Protein AF-A0A699THU6-F1 (afdb_monomer)

Structure (mmCIF, N/CA/C/O backbone):
data_AF-A0A699THU6-F1
#
_entry.id   AF-A0A699THU6-F1
#
loop_
_atom_site.group_PDB
_atom_site.id
_atom_site.type_symbol
_atom_site.label_atom_id
_atom_site.label_alt_id
_atom_site.label_comp_id
_atom_site.label_asym_id
_atom_site.label_entity_id
_atom_site.label_seq_id
_atom_site.pdbx_PDB_ins_code
_atom_site.Cartn_x
_atom_site.Cartn_y
_atom_site.Cartn_z
_atom_site.occupancy
_atom_site.B_iso_or_equiv
_atom_site.auth_seq_id
_atom_site.auth_comp_id
_atom_site.auth_asym_id
_atom_site.auth_atom_id
_atom_site.pdbx_PDB_model_num
ATOM 1 N N . ASN A 1 1 ? -17.945 10.351 6.661 1.00 48.66 1 ASN A N 1
ATOM 2 C CA . ASN A 1 1 ? -17.490 9.420 5.611 1.00 48.66 1 ASN A CA 1
ATOM 3 C C . ASN A 1 1 ? -16.362 8.636 6.255 1.00 48.66 1 ASN A C 1
ATOM 5 O O . ASN A 1 1 ? -15.551 9.262 6.919 1.00 48.66 1 ASN A O 1
ATOM 9 N N . ALA A 1 2 ? -16.380 7.304 6.227 1.00 54.09 2 ALA A N 1
ATOM 10 C CA . ALA A 1 2 ? -15.235 6.534 6.712 1.00 54.09 2 ALA A CA 1
ATOM 11 C C . ALA A 1 2 ? -14.168 6.640 5.619 1.00 54.09 2 ALA A C 1
ATOM 13 O O . ALA A 1 2 ? -14.214 5.887 4.651 1.00 54.09 2 ALA A O 1
ATOM 14 N N . ASP A 1 3 ? -13.339 7.678 5.696 1.00 75.38 3 ASP A N 1
ATOM 15 C CA . ASP A 1 3 ? -12.439 8.046 4.608 1.00 75.38 3 ASP A CA 1
ATOM 16 C C . ASP A 1 3 ? -11.444 6.905 4.346 1.00 75.38 3 ASP A C 1
ATOM 18 O O . ASP A 1 3 ? -10.747 6.440 5.250 1.00 75.38 3 ASP A O 1
ATOM 22 N N . THR A 1 4 ? -11.412 6.414 3.105 1.00 79.25 4 THR A N 1
ATOM 23 C CA . THR A 1 4 ? -10.404 5.453 2.649 1.00 79.25 4 THR A CA 1
ATOM 24 C C . THR A 1 4 ? -9.030 6.104 2.780 1.00 79.25 4 THR A C 1
ATOM 26 O O . THR A 1 4 ? -8.803 7.197 2.260 1.00 79.25 4 THR A O 1
ATOM 29 N N . LEU A 1 5 ? -8.111 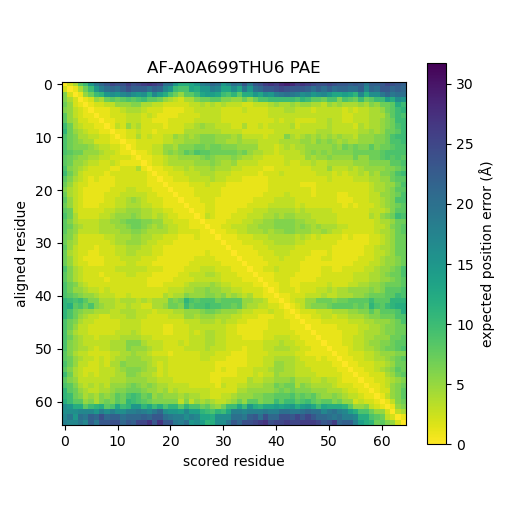5.446 3.484 1.00 91.56 5 LEU A N 1
ATOM 30 C CA . LEU A 1 5 ? -6.756 5.952 3.692 1.00 91.56 5 LEU A CA 1
ATOM 31 C C . LEU A 1 5 ? -5.842 5.499 2.546 1.00 91.56 5 LEU A C 1
ATOM 33 O O . LEU A 1 5 ? -6.136 4.535 1.842 1.00 91.56 5 LEU A O 1
ATOM 37 N N . ARG A 1 6 ? -4.711 6.184 2.362 1.00 94.88 6 ARG A N 1
ATOM 38 C CA . ARG A 1 6 ? -3.710 5.852 1.339 1.00 94.88 6 ARG A CA 1
ATOM 39 C C . ARG A 1 6 ? -2.434 5.316 1.965 1.00 94.88 6 ARG A C 1
ATOM 41 O O . ARG A 1 6 ? -1.933 5.876 2.936 1.00 94.88 6 ARG A O 1
ATOM 48 N N . ALA A 1 7 ? -1.882 4.272 1.358 1.00 93.81 7 ALA A N 1
ATOM 49 C CA . ALA A 1 7 ? -0.566 3.744 1.680 1.00 93.81 7 ALA A CA 1
ATOM 50 C C . ALA A 1 7 ? 0.375 3.867 0.484 1.00 93.81 7 ALA A C 1
ATOM 52 O O . ALA A 1 7 ? -0.005 3.613 -0.661 1.00 93.81 7 ALA A O 1
ATOM 53 N N . GLN A 1 8 ? 1.627 4.203 0.781 1.00 95.38 8 GLN A N 1
ATOM 54 C CA . GLN A 1 8 ? 2.726 4.127 -0.166 1.00 95.38 8 GLN A CA 1
ATOM 55 C C . GLN A 1 8 ? 3.958 3.565 0.541 1.00 95.38 8 GLN A C 1
ATOM 57 O O . GLN A 1 8 ? 4.325 4.025 1.621 1.00 95.38 8 GLN A O 1
ATOM 62 N N . ASN A 1 9 ? 4.612 2.589 -0.082 1.00 94.00 9 ASN A N 1
ATOM 63 C CA . ASN A 1 9 ? 5.947 2.150 0.304 1.00 94.00 9 ASN A CA 1
ATOM 64 C C . ASN A 1 9 ? 6.900 2.394 -0.870 1.00 94.00 9 ASN A C 1
ATOM 66 O O . ASN A 1 9 ? 6.555 2.143 -2.025 1.00 94.00 9 ASN A O 1
ATOM 70 N N . MET A 1 10 ? 8.072 2.944 -0.569 1.00 94.44 10 MET A N 1
ATOM 71 C CA . MET A 1 10 ? 9.114 3.244 -1.541 1.00 94.44 10 MET A CA 1
ATOM 72 C C . MET A 1 10 ? 10.414 2.646 -1.029 1.00 94.44 10 MET A C 1
ATOM 74 O O . MET A 1 10 ? 10.933 3.052 0.009 1.00 94.44 10 MET A O 1
ATOM 78 N N . GLU A 1 11 ? 10.907 1.659 -1.757 1.00 94.19 11 GLU A N 1
ATOM 79 C CA . GLU A 1 11 ? 12.190 1.031 -1.513 1.00 94.19 11 GLU A CA 1
ATOM 80 C C . GLU A 1 11 ? 13.324 1.983 -1.920 1.00 94.19 11 GLU A C 1
ATOM 82 O O . GLU A 1 11 ? 13.180 2.822 -2.813 1.00 94.19 11 GLU A O 1
ATOM 87 N N . SER A 1 12 ? 14.469 1.842 -1.260 1.00 94.06 12 SER A N 1
ATOM 88 C CA . SER A 1 12 ? 15.697 2.564 -1.594 1.00 94.06 12 SER A CA 1
ATOM 89 C C . SER A 1 12 ? 16.548 1.770 -2.600 1.00 94.06 12 SER A C 1
ATOM 91 O O . SER A 1 12 ? 16.126 0.743 -3.134 1.00 94.06 12 SER A O 1
ATOM 93 N N . PHE A 1 13 ? 17.761 2.252 -2.882 1.00 92.19 13 PHE A N 1
ATOM 94 C CA . PHE A 1 13 ? 18.759 1.522 -3.673 1.00 92.19 13 PHE A CA 1
ATOM 95 C C . PHE A 1 13 ? 18.957 0.089 -3.127 1.00 92.19 13 PHE A C 1
ATOM 97 O O . PHE A 1 13 ? 19.013 -0.068 -1.904 1.00 92.19 13 PHE A O 1
ATOM 104 N N . PRO A 1 14 ? 19.111 -0.942 -3.987 1.00 91.44 14 PRO A N 1
ATOM 105 C CA . PRO A 1 14 ? 19.396 -0.876 -5.430 1.00 91.44 14 PRO A CA 1
ATOM 106 C C . PRO A 1 14 ? 18.191 -0.877 -6.373 1.00 91.44 14 PRO A C 1
ATOM 108 O O . PRO A 1 14 ? 18.351 -0.584 -7.555 1.00 91.44 14 PRO A O 1
ATOM 111 N N . THR A 1 15 ? 17.005 -1.216 -5.887 1.00 91.50 15 THR A N 1
ATOM 112 C CA . THR A 1 15 ? 15.856 -1.547 -6.743 1.00 91.50 15 THR A CA 1
ATOM 113 C C . THR A 1 15 ? 14.832 -0.432 -6.845 1.00 91.50 15 THR A C 1
ATOM 115 O O . THR A 1 15 ? 14.154 -0.353 -7.862 1.00 91.50 15 THR A O 1
ATOM 118 N N . PHE A 1 16 ? 14.708 0.449 -5.851 1.00 92.50 16 PHE A N 1
ATOM 119 C CA . PHE A 1 16 ? 13.760 1.571 -5.889 1.00 92.50 16 PHE A CA 1
ATOM 120 C C . PHE A 1 16 ? 12.320 1.167 -6.255 1.00 92.50 16 PHE A C 1
ATOM 122 O O . PHE A 1 16 ? 11.605 1.919 -6.931 1.00 92.50 16 PHE A O 1
ATOM 129 N N . ASN A 1 17 ? 11.896 -0.042 -5.870 1.00 94.81 17 ASN A N 1
ATOM 130 C CA . ASN A 1 17 ? 10.531 -0.477 -6.115 1.00 94.81 17 ASN A CA 1
ATOM 131 C C . ASN A 1 17 ? 9.560 0.382 -5.308 1.00 94.81 17 ASN A C 1
ATOM 133 O O . ASN A 1 17 ? 9.888 0.892 -4.238 1.00 94.81 17 ASN A O 1
ATOM 137 N N . GLN A 1 18 ? 8.351 0.560 -5.821 1.00 96.00 18 GLN A N 1
ATOM 138 C CA . GLN A 1 18 ? 7.324 1.343 -5.137 1.00 96.00 18 GLN A CA 1
ATOM 139 C C . GLN A 1 18 ? 6.002 0.603 -5.193 1.00 96.00 18 GLN A C 1
ATOM 141 O O . GLN A 1 18 ? 5.732 -0.117 -6.152 1.00 96.00 18 GLN A O 1
ATOM 146 N N . VAL A 1 19 ? 5.164 0.804 -4.189 1.00 95.50 19 VAL A N 1
ATOM 147 C CA . VAL A 1 19 ? 3.803 0.282 -4.176 1.00 95.50 19 VAL A CA 1
ATOM 148 C C . VAL A 1 19 ? 2.862 1.323 -3.600 1.00 95.50 19 VAL A C 1
ATOM 150 O O . VAL A 1 19 ? 3.189 1.980 -2.611 1.00 95.50 19 VAL A O 1
ATOM 153 N N . THR A 1 20 ? 1.695 1.464 -4.222 1.00 96.88 20 THR A N 1
ATOM 154 C CA . THR A 1 20 ? 0.588 2.283 -3.719 1.00 96.88 20 THR A CA 1
ATOM 155 C C . THR A 1 20 ? -0.637 1.414 -3.472 1.00 96.88 20 THR A C 1
ATOM 157 O O . THR A 1 20 ? -0.889 0.457 -4.210 1.00 96.88 20 THR A O 1
ATO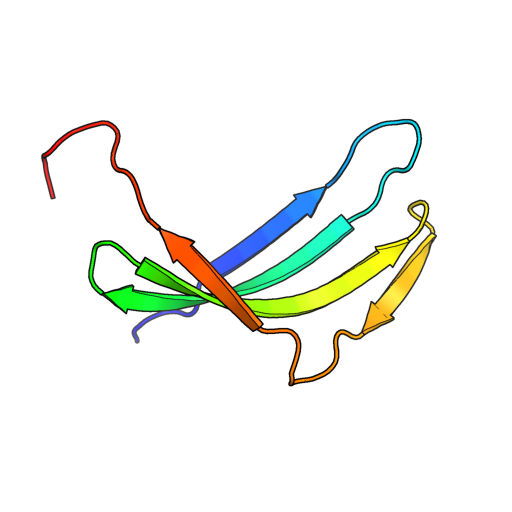M 160 N N . ALA A 1 21 ? -1.401 1.750 -2.438 1.00 97.31 21 ALA A N 1
ATOM 161 C CA . ALA A 1 21 ? -2.602 1.020 -2.065 1.00 97.31 21 ALA A CA 1
ATOM 162 C C . ALA A 1 21 ? -3.640 1.921 -1.386 1.00 97.31 21 ALA A C 1
ATOM 164 O O . ALA A 1 21 ? -3.297 2.927 -0.754 1.00 97.31 21 ALA A O 1
ATOM 165 N N . ASP A 1 22 ? -4.893 1.497 -1.474 1.00 96.44 22 ASP A N 1
ATOM 166 C CA . ASP A 1 22 ? -5.989 1.972 -0.642 1.00 96.44 22 ASP A CA 1
ATOM 167 C C . ASP A 1 22 ? -6.082 1.118 0.631 1.00 96.44 22 ASP A C 1
ATOM 169 O O . ASP A 1 22 ? -5.914 -0.107 0.607 1.00 96.44 22 ASP A O 1
ATOM 173 N N . LEU A 1 23 ? -6.362 1.777 1.752 1.00 95.50 23 LEU A N 1
ATOM 174 C CA . LEU A 1 23 ? -6.568 1.167 3.056 1.00 95.50 23 LEU A CA 1
ATOM 175 C C . LEU A 1 23 ? -7.998 1.430 3.524 1.00 95.50 23 LEU A C 1
ATOM 177 O O . LEU A 1 23 ? -8.402 2.575 3.736 1.00 95.50 23 LEU A O 1
ATOM 181 N N . THR A 1 24 ? -8.756 0.362 3.739 1.00 95.12 24 THR A N 1
ATOM 182 C CA . THR A 1 24 ? -10.121 0.445 4.268 1.00 95.12 24 THR A CA 1
ATOM 183 C C . THR A 1 24 ? -10.139 -0.049 5.714 1.00 95.12 24 THR A C 1
ATOM 185 O O . THR A 1 24 ? -9.786 -1.209 5.956 1.00 95.12 24 THR A O 1
ATOM 188 N N . PRO A 1 25 ? -10.542 0.783 6.694 1.00 93.19 25 PRO A N 1
ATOM 189 C CA . PRO A 1 25 ? -10.687 0.341 8.076 1.00 93.19 25 PRO A CA 1
ATOM 190 C C . PRO A 1 25 ? -11.725 -0.779 8.181 1.00 93.19 25 PRO A C 1
ATOM 192 O O . PRO A 1 25 ? -12.864 -0.617 7.749 1.00 93.19 25 PRO A O 1
ATOM 195 N N . VAL A 1 26 ? -11.338 -1.916 8.762 1.00 93.75 26 VAL A N 1
ATOM 196 C CA . VAL A 1 26 ? -12.262 -3.032 9.038 1.00 93.75 26 VAL A CA 1
ATOM 197 C C . VAL A 1 26 ? -12.712 -2.987 10.495 1.00 93.75 26 VAL A C 1
ATOM 199 O O . VAL A 1 26 ? -13.874 -3.231 10.804 1.00 93.75 26 VAL A O 1
ATOM 202 N N . ASN A 1 27 ? -11.786 -2.670 11.401 1.00 90.94 27 ASN A N 1
ATOM 203 C CA . ASN A 1 27 ? -12.039 -2.388 12.811 1.00 90.94 27 ASN A CA 1
ATOM 204 C C . ASN A 1 27 ? -10.870 -1.568 13.390 1.00 90.94 27 ASN A C 1
ATOM 206 O O . ASN A 1 27 ? -9.917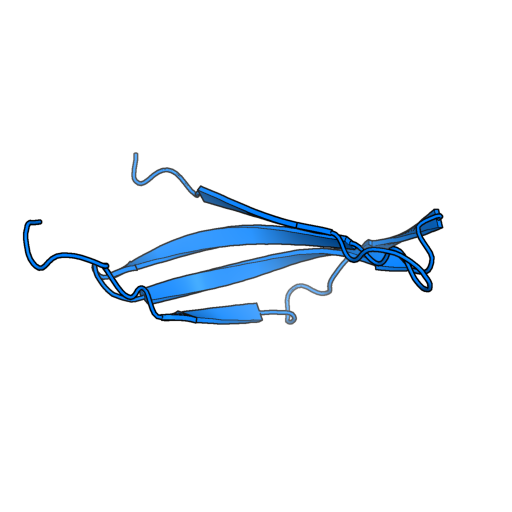 -1.258 12.678 1.00 90.94 27 ASN A O 1
ATOM 210 N N . ALA A 1 28 ? -10.914 -1.261 14.688 1.00 88.94 28 ALA A N 1
ATOM 211 C CA . ALA A 1 28 ? -9.896 -0.456 15.368 1.00 88.94 28 ALA A CA 1
ATOM 212 C C . ALA A 1 28 ? -8.468 -1.036 15.323 1.00 88.94 28 ALA A C 1
ATOM 214 O O . ALA A 1 28 ? -7.523 -0.327 15.620 1.00 88.94 28 ALA A O 1
ATOM 215 N N . LYS A 1 29 ? -8.280 -2.315 14.981 1.00 91.19 29 LYS A N 1
ATOM 216 C CA . LYS A 1 29 ? -6.967 -2.984 14.985 1.00 91.19 29 LYS A CA 1
ATOM 217 C C . LYS A 1 29 ? -6.577 -3.568 13.628 1.00 91.19 29 LYS A C 1
ATOM 219 O O . LYS A 1 29 ? -5.559 -4.248 13.529 1.00 91.19 29 LYS A O 1
ATOM 224 N N . LYS A 1 30 ? -7.381 -3.365 12.581 1.00 94.19 30 LYS A N 1
ATOM 225 C CA . LYS A 1 30 ? -7.155 -3.993 11.274 1.00 94.19 30 LYS A CA 1
ATOM 226 C C . LYS A 1 30 ? -7.653 -3.132 10.125 1.00 94.19 30 LYS A C 1
ATOM 228 O O . LYS A 1 30 ? -8.793 -2.662 10.129 1.00 94.19 30 LYS A O 1
ATOM 233 N N . VAL A 1 31 ? -6.825 -3.044 9.089 1.00 95.69 31 VAL A N 1
ATOM 234 C CA . VAL A 1 31 ? -7.184 -2.457 7.795 1.00 95.69 31 VAL A CA 1
ATOM 235 C C . VAL A 1 31 ? -7.079 -3.497 6.685 1.00 95.69 31 VAL A C 1
ATOM 237 O O . VAL A 1 31 ? -6.181 -4.343 6.686 1.00 95.69 31 VAL A O 1
ATOM 240 N N . ALA A 1 32 ? -8.006 -3.436 5.736 1.00 96.50 32 ALA A N 1
ATOM 241 C CA . ALA A 1 32 ? -7.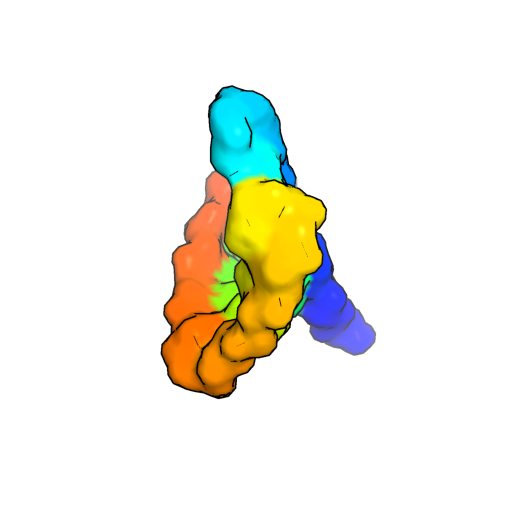900 -4.138 4.467 1.00 96.50 32 ALA A CA 1
ATOM 242 C C . ALA A 1 32 ? -7.045 -3.309 3.503 1.00 96.50 32 ALA A C 1
ATOM 244 O O . ALA A 1 32 ? -7.136 -2.084 3.498 1.00 96.50 32 ALA A O 1
ATOM 245 N N . VAL A 1 33 ? -6.235 -3.984 2.691 1.00 97.38 33 VAL A N 1
ATOM 246 C CA . VAL A 1 33 ? -5.348 -3.372 1.698 1.00 97.38 33 VAL A CA 1
ATOM 247 C C . VAL A 1 33 ? -5.814 -3.771 0.307 1.00 97.38 33 VAL A C 1
ATOM 249 O O . VAL A 1 33 ? -5.934 -4.964 0.020 1.00 97.38 33 VAL A O 1
ATOM 252 N N . GLN A 1 34 ? -6.013 -2.788 -0.565 1.00 97.25 34 GLN A N 1
ATOM 253 C CA . GLN A 1 34 ? -6.201 -2.988 -1.999 1.00 97.25 34 GLN A CA 1
ATOM 254 C C . GLN A 1 34 ? -5.036 -2.329 -2.734 1.00 97.25 34 GLN A C 1
ATOM 256 O O . GLN A 1 34 ? -4.872 -1.115 -2.668 1.00 97.25 34 GLN A O 1
ATOM 261 N N . PHE A 1 35 ? -4.205 -3.124 -3.409 1.00 97.38 35 PHE A N 1
ATOM 262 C CA . PHE A 1 35 ? -3.074 -2.587 -4.166 1.00 97.38 35 PHE A CA 1
ATOM 263 C C . PHE A 1 35 ? -3.552 -1.953 -5.475 1.00 97.38 35 PHE A C 1
ATOM 265 O O . PHE A 1 35 ? -4.435 -2.505 -6.132 1.00 97.38 35 PHE A O 1
ATOM 272 N N . ASP A 1 36 ? -2.929 -0.834 -5.858 1.00 96.56 36 ASP A N 1
ATOM 273 C CA . ASP A 1 36 ? -3.213 -0.122 -7.110 1.00 96.56 36 ASP A CA 1
ATOM 274 C C . ASP A 1 36 ? -2.131 -0.386 -8.159 1.00 96.56 36 ASP A C 1
ATOM 276 O O . ASP A 1 36 ? -2.410 -0.856 -9.264 1.00 96.56 36 ASP A O 1
ATOM 280 N N . TYR A 1 37 ? -0.880 -0.065 -7.814 1.00 96.62 37 TYR A N 1
ATOM 281 C CA . TYR A 1 37 ? 0.264 -0.130 -8.715 1.00 96.62 37 TYR A CA 1
ATOM 282 C C . TYR A 1 37 ? 1.524 -0.576 -7.988 1.00 96.62 37 TYR A C 1
ATOM 284 O O . TYR A 1 37 ? 1.781 -0.191 -6.847 1.00 96.62 37 TYR A O 1
ATOM 292 N N . PHE A 1 38 ? 2.347 -1.315 -8.722 1.00 96.00 38 PHE A N 1
ATOM 293 C CA . PHE A 1 38 ? 3.733 -1.603 -8.390 1.00 96.00 38 PHE A CA 1
ATOM 294 C C . PHE A 1 38 ? 4.630 -0.887 -9.393 1.00 96.00 38 PHE A C 1
ATOM 296 O O . PHE A 1 38 ? 4.423 -0.999 -10.598 1.00 96.00 38 PHE A O 1
ATOM 303 N N . LYS A 1 39 ? 5.640 -0.160 -8.924 1.00 95.62 39 LYS A N 1
ATOM 304 C CA . LYS A 1 39 ? 6.686 0.403 -9.775 1.00 95.62 39 LYS A CA 1
ATOM 305 C C . LYS A 1 39 ? 7.918 -0.476 -9.668 1.00 95.62 39 LYS A C 1
ATOM 307 O O . LYS A 1 39 ? 8.474 -0.599 -8.582 1.00 95.62 39 LYS A O 1
ATOM 312 N N . ILE A 1 40 ? 8.338 -1.064 -10.781 1.00 92.94 40 ILE A N 1
ATOM 313 C CA . ILE A 1 40 ? 9.491 -1.965 -10.830 1.00 92.94 40 ILE A CA 1
ATOM 314 C C . ILE A 1 40 ? 10.723 -1.194 -11.296 1.00 92.94 40 ILE A C 1
ATOM 316 O O . ILE A 1 40 ? 10.654 -0.447 -12.280 1.00 92.94 40 ILE A O 1
ATOM 320 N N . LEU A 1 41 ? 11.838 -1.364 -10.579 1.00 91.56 41 LEU A N 1
ATOM 321 C CA . LEU A 1 41 ? 13.117 -0.698 -10.861 1.00 91.56 41 LEU A CA 1
ATOM 322 C C . LEU A 1 41 ? 13.003 0.833 -10.975 1.00 91.56 41 LEU A C 1
ATOM 324 O O . LEU A 1 41 ? 13.702 1.463 -11.764 1.00 91.56 41 LEU A O 1
ATOM 328 N N . GLY A 1 42 ? 12.059 1.441 -10.251 1.00 85.81 42 GLY A N 1
ATOM 329 C CA . GLY A 1 42 ? 11.803 2.881 -10.297 1.00 85.81 42 GLY A CA 1
ATOM 330 C C . GLY A 1 42 ? 11.250 3.420 -11.626 1.00 85.81 42 GLY A C 1
ATOM 331 O O . GLY A 1 42 ? 11.082 4.636 -11.742 1.00 85.81 42 GLY A O 1
ATOM 332 N N . LEU A 1 43 ? 10.923 2.568 -12.608 1.00 87.94 43 LEU A N 1
ATOM 333 C CA . LEU A 1 43 ? 10.587 2.992 -13.975 1.00 87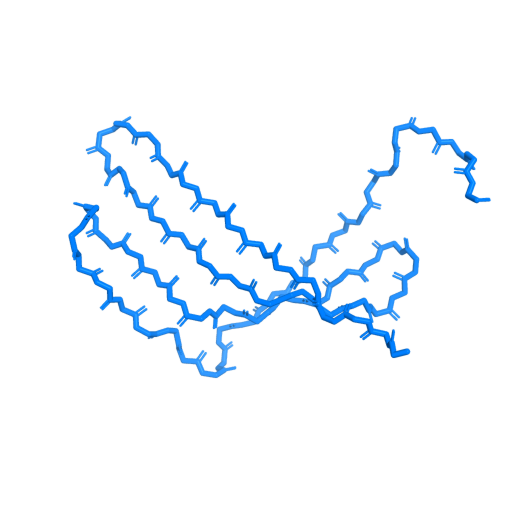.94 43 LEU A CA 1
ATOM 334 C C . LEU A 1 43 ? 9.221 2.497 -14.457 1.00 87.94 43 LEU A C 1
ATOM 336 O O . LEU A 1 43 ? 8.444 3.299 -14.968 1.00 87.94 43 LEU A O 1
ATOM 340 N N . ILE A 1 44 ? 8.915 1.207 -14.297 1.00 93.56 44 ILE A N 1
ATOM 341 C CA . ILE A 1 44 ? 7.771 0.575 -14.974 1.00 93.56 44 ILE A CA 1
ATOM 342 C C . ILE A 1 44 ? 6.587 0.454 -14.005 1.00 93.56 44 ILE A C 1
ATOM 344 O O . ILE A 1 44 ? 6.682 -0.341 -13.068 1.00 93.56 44 ILE A O 1
ATOM 348 N N . PRO A 1 45 ? 5.477 1.198 -14.197 1.00 95.12 45 PRO A N 1
ATOM 349 C CA . PRO A 1 45 ? 4.261 0.994 -13.422 1.00 95.12 45 PRO A CA 1
ATOM 350 C C . PRO A 1 45 ? 3.494 -0.231 -13.934 1.00 95.12 45 PRO A C 1
ATOM 352 O O . PRO A 1 45 ? 3.195 -0.354 -15.121 1.00 95.12 45 PRO A O 1
ATOM 355 N N . VAL A 1 46 ? 3.133 -1.120 -13.019 1.00 96.81 46 VAL A N 1
ATOM 356 C CA . VAL A 1 46 ? 2.337 -2.323 -13.255 1.00 96.81 46 VAL A CA 1
ATOM 357 C C . VAL A 1 46 ? 1.079 -2.211 -12.414 1.00 96.81 46 VAL A C 1
ATOM 359 O O . VAL A 1 46 ? 1.160 -2.128 -11.189 1.00 96.81 46 VAL A O 1
ATOM 362 N N . LYS A 1 47 ? -0.087 -2.189 -13.065 1.00 97.38 47 LYS A N 1
ATOM 363 C CA . LYS A 1 47 ? -1.368 -2.172 -12.356 1.00 97.38 47 LYS A CA 1
ATOM 364 C C . LYS A 1 47 ? -1.569 -3.501 -11.634 1.00 97.38 47 LYS A C 1
ATOM 366 O O . LYS A 1 47 ? -1.413 -4.564 -12.236 1.00 97.38 47 LYS A O 1
ATOM 371 N N . ALA A 1 48 ? -1.915 -3.432 -10.358 1.00 96.81 48 ALA A N 1
ATOM 372 C CA . ALA A 1 48 ? -2.251 -4.603 -9.575 1.00 96.81 48 ALA A CA 1
ATOM 373 C C . ALA A 1 48 ? -3.596 -5.188 -10.053 1.00 96.81 48 ALA A C 1
ATOM 375 O O . ALA A 1 48 ? -4.514 -4.431 -10.381 1.00 96.81 48 ALA A O 1
ATOM 376 N N . PRO A 1 49 ? -3.740 -6.521 -10.120 1.00 96.88 49 PRO A N 1
ATOM 377 C CA . PRO A 1 49 ? -5.040 -7.131 -10.369 1.00 96.88 49 PRO A CA 1
ATOM 378 C C . PRO A 1 49 ? -5.972 -6.900 -9.172 1.00 96.88 49 PRO A C 1
ATOM 380 O O . PRO A 1 49 ? -5.512 -6.805 -8.036 1.00 96.88 49 PRO A O 1
ATOM 383 N N . ASP A 1 50 ? -7.287 -6.926 -9.392 1.00 95.56 50 ASP A N 1
ATOM 384 C CA . ASP A 1 50 ? -8.278 -6.750 -8.315 1.00 95.56 50 ASP A CA 1
ATOM 385 C C . ASP A 1 50 ? -8.158 -7.812 -7.207 1.00 95.56 50 ASP A C 1
ATOM 387 O O . ASP A 1 50 ? -8.616 -7.616 -6.084 1.00 95.56 50 ASP A O 1
ATOM 391 N N . THR A 1 51 ? -7.535 -8.953 -7.508 1.00 96.56 51 THR A N 1
ATOM 392 C CA . THR A 1 51 ? -7.257 -10.033 -6.555 1.00 96.56 51 THR A CA 1
ATOM 393 C C . THR A 1 51 ? -6.058 -9.756 -5.648 1.00 96.56 51 THR A C 1
ATOM 395 O O . THR A 1 51 ? -5.905 -10.438 -4.636 1.00 96.56 51 THR A O 1
ATOM 398 N N . ALA A 1 52 ? -5.220 -8.765 -5.968 1.00 96.50 52 ALA A N 1
ATOM 399 C CA . ALA A 1 52 ? -4.100 -8.350 -5.133 1.00 96.50 52 ALA A CA 1
ATOM 400 C C . ALA A 1 52 ? -4.622 -7.560 -3.928 1.00 96.50 52 ALA A C 1
ATOM 402 O O . ALA A 1 52 ? -4.719 -6.331 -3.938 1.00 96.50 52 ALA A O 1
ATOM 403 N N . ARG A 1 53 ? -4.976 -8.302 -2.881 1.00 96.50 53 ARG A N 1
ATOM 404 C CA . ARG A 1 53 ? -5.506 -7.783 -1.621 1.00 96.50 53 ARG A CA 1
ATOM 405 C C . ARG A 1 53 ? -4.683 -8.290 -0.449 1.00 96.50 53 ARG A C 1
ATOM 407 O O . ARG A 1 53 ? -4.080 -9.358 -0.521 1.00 96.50 53 ARG A O 1
ATOM 414 N N . GLY A 1 54 ? -4.688 -7.535 0.640 1.00 95.75 54 GLY A N 1
ATOM 415 C CA . GLY A 1 54 ? -4.012 -7.899 1.881 1.00 95.75 54 GLY A CA 1
ATOM 416 C C . GLY A 1 54 ? -4.736 -7.372 3.112 1.00 95.75 54 GLY A C 1
ATOM 417 O O . GLY A 1 54 ? -5.805 -6.767 3.025 1.00 95.75 54 GLY A O 1
ATOM 418 N N . SER A 1 55 ? -4.137 -7.587 4.277 1.00 95.69 55 SER A N 1
ATOM 419 C CA . SER A 1 55 ? -4.585 -6.991 5.534 1.00 95.69 55 SER A CA 1
ATOM 420 C C . SER A 1 55 ? -3.385 -6.605 6.377 1.00 95.69 55 SER A C 1
ATOM 422 O O . SER A 1 55 ? -2.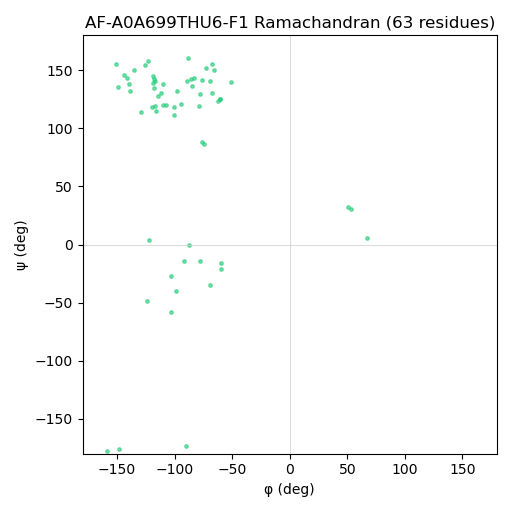413 -7.359 6.415 1.00 95.69 55 SER A O 1
ATOM 424 N N . LEU A 1 56 ? -3.479 -5.483 7.084 1.00 94.62 56 LEU A N 1
ATOM 425 C CA . LEU A 1 56 ? -2.470 -5.055 8.047 1.00 94.62 56 LEU A CA 1
ATOM 426 C C . LEU A 1 56 ? -3.093 -4.961 9.434 1.00 94.62 56 LEU A C 1
ATOM 428 O O . LEU A 1 56 ? -4.227 -4.497 9.591 1.00 94.62 56 LEU A O 1
ATOM 432 N N . GLU A 1 57 ? -2.338 -5.410 10.428 1.00 94.12 57 GLU A N 1
ATOM 433 C CA . GLU A 1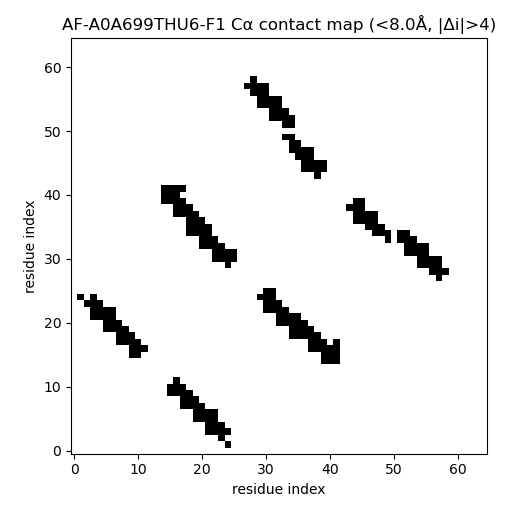 57 ? -2.669 -5.212 11.833 1.00 94.12 57 GLU A CA 1
ATOM 434 C C . GLU A 1 57 ? -2.152 -3.851 12.290 1.00 94.12 57 GLU A C 1
ATOM 436 O O . GLU A 1 57 ? -1.039 -3.445 11.953 1.00 94.12 57 GLU A O 1
ATOM 441 N N . ILE A 1 58 ? -2.980 -3.138 13.047 1.00 90.25 58 ILE A N 1
ATOM 442 C CA . ILE A 1 58 ? -2.620 -1.856 13.639 1.00 90.25 58 ILE A CA 1
ATOM 443 C C . ILE A 1 58 ? -2.115 -2.134 15.050 1.00 90.25 58 ILE A C 1
ATOM 445 O O . ILE A 1 58 ? -2.841 -2.681 15.881 1.00 90.25 58 ILE A O 1
ATOM 449 N N . THR A 1 59 ? -0.870 -1.744 15.309 1.00 88.38 59 THR A N 1
ATOM 450 C CA . THR A 1 59 ? -0.298 -1.716 16.657 1.00 88.38 59 THR A CA 1
ATOM 451 C C . THR A 1 59 ? -0.116 -0.263 17.056 1.00 88.38 59 THR A C 1
ATOM 453 O O . THR A 1 59 ? 0.583 0.483 16.372 1.00 88.38 59 THR A O 1
ATOM 456 N N . TYR A 1 60 ? -0.768 0.132 18.141 1.00 85.25 60 TYR A N 1
ATOM 457 C CA . TYR A 1 60 ? -0.602 1.453 18.729 1.00 85.25 60 TYR A CA 1
ATOM 458 C C . TYR A 1 60 ? 0.590 1.421 19.679 1.00 85.25 60 TYR A C 1
ATOM 460 O O . TYR A 1 60 ? 0.831 0.406 20.332 1.00 85.25 60 TYR A O 1
ATOM 468 N N . LEU A 1 61 ? 1.358 2.510 19.709 1.00 88.94 61 LEU A N 1
ATOM 469 C CA . LEU A 1 61 ? 2.474 2.636 20.644 1.00 88.94 61 LEU A CA 1
ATOM 470 C C . LEU A 1 61 ? 1.968 2.773 22.088 1.00 88.94 61 LEU A C 1
ATOM 472 O O . LEU A 1 61 ? 2.569 2.201 22.990 1.00 88.94 61 LEU A O 1
ATOM 476 N N . ASP A 1 62 ? 0.833 3.452 22.259 1.00 86.44 62 ASP A N 1
ATOM 477 C CA . ASP A 1 62 ? 0.186 3.712 23.541 1.00 86.44 62 ASP A CA 1
ATOM 478 C C . ASP A 1 62 ? -1.256 3.167 23.537 1.00 86.44 62 ASP A C 1
ATOM 480 O O . ASP A 1 62 ? -1.855 2.964 22.479 1.00 86.44 62 ASP A O 1
ATOM 484 N N . GLU A 1 63 ? -1.821 2.913 24.721 1.00 72.31 63 GLU A N 1
ATOM 485 C CA . GLU A 1 63 ? -3.163 2.322 24.879 1.00 72.31 63 GLU A CA 1
ATOM 486 C C . GLU A 1 63 ? -4.314 3.349 24.883 1.00 72.31 63 GLU A C 1
ATOM 488 O O . GLU A 1 63 ? -5.477 2.959 25.000 1.00 72.31 63 GLU A O 1
ATOM 493 N N . GLU A 1 64 ? -4.026 4.647 24.750 1.00 64.50 64 GLU A N 1
ATOM 494 C CA . GLU A 1 64 ? -5.065 5.681 24.668 1.00 64.50 64 GLU A CA 1
ATOM 495 C C . GLU A 1 64 ? -5.677 5.740 23.258 1.00 64.50 64 GLU A C 1
ATOM 497 O O . GLU A 1 64 ? -4.987 5.987 22.267 1.00 64.50 64 GLU A O 1
ATOM 502 N N . LEU A 1 65 ? -6.992 5.497 23.191 1.00 62.75 65 LEU A N 1
ATOM 503 C CA . LEU A 1 65 ? -7.842 5.585 21.998 1.00 62.75 65 LEU A CA 1
ATOM 504 C C . LEU A 1 65 ? -8.826 6.749 22.113 1.00 62.75 65 LEU A C 1
ATOM 506 O O . LEU A 1 65 ? -9.463 6.868 23.186 1.00 62.75 65 LEU A O 1
#

pL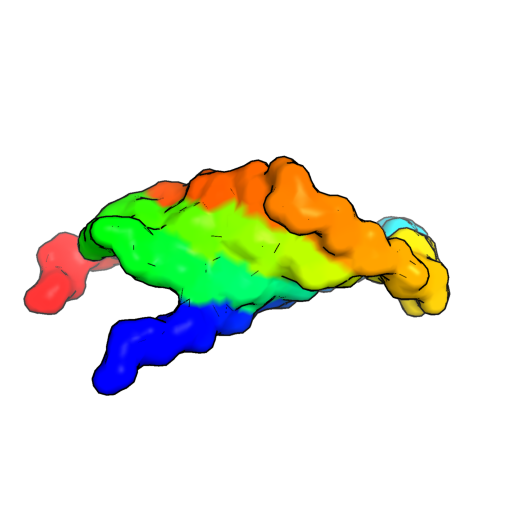DDT: mean 90.85, std 9.95, range [48.66, 97.38]

Nearest PDB structures (foldseek):
  4qdb-assembly4_F  TM=4.081E-01  e=6.211E+00  Pseudomonas aeruginosa PAO1
  4zor-assembly1_C  TM=2.888E-01  e=4.647E+00  Emesvirus zinderi
  8p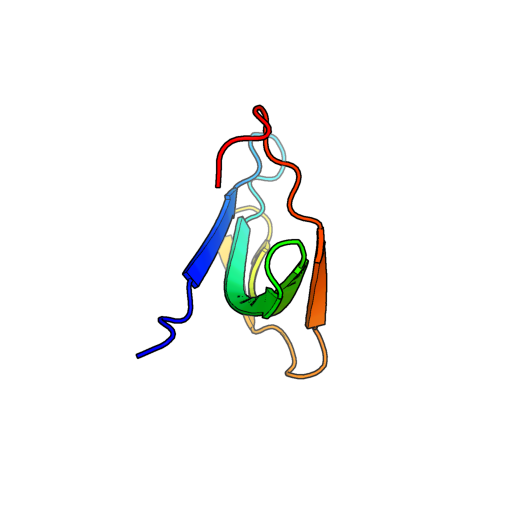94-assembly1_D  TM=3.305E-01  e=8.797E+00  Homo sapiens

Secondary structure (DSSP, 8-state):
--PPEEEEEE--TTT--EEEEEEEEEETTEEEEEEEEEEETTTEEEEPPTT-EEEEE---SSS--

Foldseek 3Di:
DQDWDKDKDFDDPPWRKIWIWTWGDPDPFKTKTATAWIDTSVHDTDGDDRPPIDMDTDDDPDPDD

Sequence (65 aa):
NADTLRAQNMESFPTFNQVTADLTPVNAKKVAVQFDYFKILGLIPVKAPDTARGSLEITYLDEEL

Radius of gyration: 14.01 Å; Cα contacts (8 Å, |Δi|>4): 122; chains: 1; bounding box: 37×20×40 Å

Mean predicted aligned error: 4.84 Å

Solvent-accessible surface area (backbone atoms only — not comparable to full-atom values): 3914 Å² total; per-residue (Å²): 126,91,72,71,40,81,47,73,52,72,50,60,88,94,46,32,34,33,39,38,30,44,32,40,81,75,52,100,47,32,31,38,34,41,46,49,37,37,26,49,70,63,71,49,77,40,74,46,54,94,80,47,62,53,72,47,78,58,81,70,96,62,92,84,129

Organism: Tanacetum cinerariifolium (NCBI:txid118510)